Protein AF-A0A1Q6LTD8-F1 (afdb_monomer_lite)

Sequence (144 aa):
MDKNLQTLELDKVLALLAEQTTCDDAKEAALALRPAADPGEIALLLDQTEDAFSMLARFGAPSFGGLHNVNGPLQRAAAGGCLNMTELLQVGDTLRALRILDDWHGHLAYGEQIFGEPDLYLHCQSGGNGGQGLGRTLRHSSED

Foldseek 3Di:
DDPVCVVVVVQVVLCVVLVVDQEPVVSVVSNPDDDDDDPVVVVVVVVVVVVVVVLCVPQNDFDQHLAYPLVVVVVCVVVVHDDDPVSVVSVVSNVVSVVSVVVSVVVVVVVCVVDPDPPDDPDPDDDDDDDDDDDDDDDDDDDD

Secondary structure (DSSP, 8-state):
--HHHHHTTHHHHHHHHHHT-SSHHHHHHHHH-----SHHHHHHHHHHHHHHHHHHHHH-PPP-TT----HHHHHHHHTTPPPPHHHHHHHHHHHHHHHHHHHHHHHHHHHHTTS-----------------------------

Radius of gyration: 21.65 Å; chains: 1; bounding box: 44×60×56 Å

Structure (mmCIF, N/CA/C/O backbone):
data_AF-A0A1Q6LTD8-F1
#
_entry.id   AF-A0A1Q6LTD8-F1
#
loop_
_atom_site.group_PDB
_atom_site.id
_atom_site.type_symbol
_atom_site.label_atom_id
_atom_site.label_alt_id
_atom_site.label_comp_id
_atom_site.label_asym_id
_atom_site.label_entity_id
_atom_site.label_seq_id
_atom_site.pdbx_PDB_ins_code
_atom_site.Cartn_x
_atom_site.Cartn_y
_atom_site.Cartn_z
_atom_site.occupancy
_atom_site.B_iso_or_equiv
_atom_site.auth_seq_id
_atom_site.auth_comp_id
_atom_site.auth_asym_id
_atom_site.auth_atom_id
_atom_site.pdbx_PDB_model_num
ATOM 1 N N . MET A 1 1 ? -19.851 14.760 9.668 1.00 56.16 1 MET A N 1
ATOM 2 C CA . MET A 1 1 ? -18.571 14.402 10.307 1.00 56.16 1 MET A CA 1
ATOM 3 C C . MET A 1 1 ? -18.922 13.612 11.551 1.00 56.16 1 MET A C 1
ATOM 5 O O . MET A 1 1 ? -19.611 14.149 12.415 1.00 56.16 1 MET A O 1
ATOM 9 N N . ASP A 1 2 ? -18.606 12.320 11.561 1.00 76.38 2 ASP A N 1
ATOM 10 C CA . ASP A 1 2 ? -19.038 11.403 12.617 1.00 76.38 2 ASP A CA 1
ATOM 11 C C . ASP A 1 2 ? -18.308 11.703 13.924 1.00 76.38 2 ASP A C 1
ATOM 13 O O . ASP A 1 2 ? -17.085 11.596 14.006 1.00 76.38 2 ASP A O 1
ATOM 17 N N . LYS A 1 3 ? -19.067 12.082 14.960 1.00 78.44 3 LYS A N 1
ATOM 18 C CA . LYS A 1 3 ? -18.521 12.479 16.271 1.00 78.44 3 LYS A CA 1
ATOM 19 C C . LYS A 1 3 ? -17.629 11.398 16.884 1.00 78.44 3 LYS A C 1
ATOM 21 O O . LYS A 1 3 ? -16.620 11.718 17.497 1.00 78.44 3 LYS A O 1
ATOM 26 N N . ASN A 1 4 ? -17.970 10.131 16.657 1.00 85.94 4 ASN A N 1
ATOM 27 C CA . ASN A 1 4 ? -17.224 8.989 17.181 1.00 85.94 4 ASN A CA 1
ATOM 28 C C . ASN A 1 4 ? -15.804 8.907 16.596 1.00 85.94 4 ASN A C 1
ATOM 30 O O . ASN A 1 4 ? -14.863 8.625 17.330 1.00 85.94 4 ASN A O 1
ATOM 34 N N . LEU A 1 5 ? -15.629 9.207 15.303 1.00 85.44 5 LEU A N 1
ATOM 35 C CA . LEU A 1 5 ? -14.313 9.172 14.650 1.00 85.44 5 LEU A C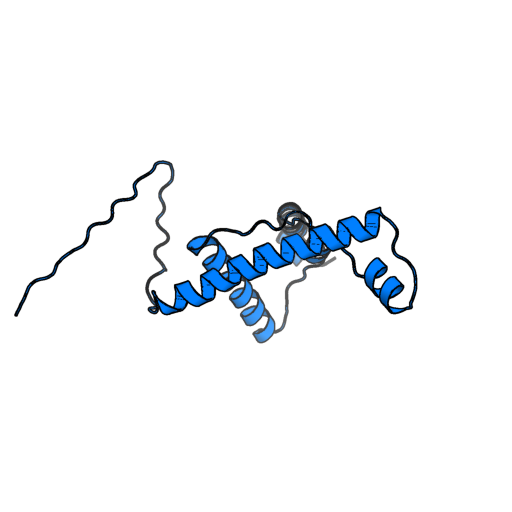A 1
ATOM 36 C C . LEU A 1 5 ? -13.401 10.295 15.150 1.00 85.44 5 LEU A C 1
ATOM 38 O O . LEU A 1 5 ? -12.195 10.107 15.265 1.00 85.44 5 LEU A O 1
ATOM 42 N N . GLN A 1 6 ? -13.992 11.442 15.490 1.00 84.25 6 GLN A N 1
ATOM 43 C CA . GLN A 1 6 ? -13.268 12.562 16.079 1.00 84.25 6 GLN A CA 1
ATOM 44 C C . GLN A 1 6 ? -12.851 12.273 17.526 1.00 84.25 6 GLN A C 1
ATOM 46 O O . GLN A 1 6 ? -11.742 12.615 17.919 1.00 84.25 6 GLN A O 1
ATOM 51 N N . THR A 1 7 ? -13.707 11.618 18.319 1.00 89.81 7 THR A N 1
ATOM 52 C CA . THR A 1 7 ? -13.353 11.189 19.683 1.00 89.81 7 THR A CA 1
ATOM 53 C C . THR A 1 7 ? -12.205 10.180 19.691 1.00 89.81 7 THR A C 1
ATOM 55 O O . THR A 1 7 ? -11.387 10.208 20.604 1.00 89.81 7 THR A O 1
ATOM 58 N N . LEU A 1 8 ? -12.127 9.316 18.677 1.00 90.12 8 LEU A N 1
ATOM 59 C CA . LEU A 1 8 ? -11.036 8.353 18.506 1.00 90.12 8 LEU A CA 1
ATOM 60 C C . LEU A 1 8 ? -9.767 8.965 17.890 1.00 90.12 8 LEU A C 1
ATOM 62 O O . LEU A 1 8 ? -8.783 8.252 17.731 1.00 90.12 8 LEU A O 1
ATOM 66 N N . GLU A 1 9 ? -9.794 10.251 17.524 1.00 92.56 9 GLU A N 1
ATOM 67 C CA . GLU A 1 9 ? -8.703 10.940 16.820 1.00 92.56 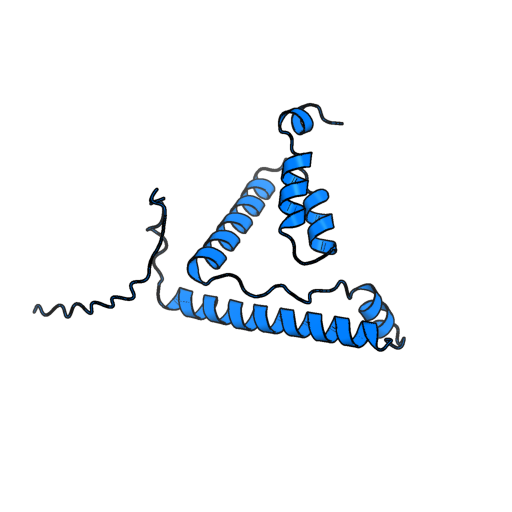9 GLU A CA 1
ATOM 68 C C . GLU A 1 9 ? -8.213 10.175 15.578 1.00 92.56 9 GLU A C 1
ATOM 70 O O . GLU A 1 9 ? -7.017 10.135 15.272 1.00 92.56 9 GLU A O 1
ATOM 75 N N . LEU A 1 10 ? -9.147 9.535 14.861 1.00 92.00 10 LEU A N 1
ATOM 76 C CA . LEU A 1 10 ? -8.820 8.660 13.736 1.00 92.00 10 LEU A CA 1
ATOM 77 C C . LEU A 1 10 ? -8.038 9.408 12.650 1.00 92.00 10 LEU A C 1
ATOM 79 O O . LEU A 1 10 ? -7.128 8.848 12.053 1.00 92.00 10 LEU A O 1
ATOM 83 N N . ASP A 1 11 ? -8.344 10.684 12.428 1.00 92.00 11 ASP A N 1
ATOM 84 C CA . ASP A 1 11 ? -7.626 11.552 11.496 1.00 92.00 11 ASP A CA 1
ATOM 85 C C . ASP A 1 11 ? -6.116 11.602 11.775 1.00 92.00 11 ASP A C 1
ATOM 87 O O . ASP A 1 11 ? -5.318 11.525 10.839 1.00 92.00 11 ASP A O 1
ATOM 91 N N . LYS A 1 12 ? -5.712 11.648 13.050 1.00 94.50 12 LYS A N 1
ATOM 92 C CA . LYS A 1 12 ? -4.296 11.648 13.437 1.00 94.50 12 LYS A CA 1
ATOM 93 C C . LYS A 1 12 ? -3.648 10.291 13.201 1.00 94.50 12 LYS A C 1
ATOM 95 O O . LYS A 1 12 ? -2.521 10.230 12.718 1.00 94.50 12 LYS A O 1
ATOM 100 N N . VAL A 1 13 ? -4.357 9.206 13.513 1.00 95.00 13 VAL A N 1
ATOM 101 C CA . VAL A 1 13 ? -3.867 7.839 13.280 1.00 95.00 13 VAL A CA 1
ATOM 102 C C . VAL A 1 13 ? -3.656 7.590 11.787 1.00 95.00 13 VAL A C 1
ATOM 104 O O . VAL A 1 13 ? -2.607 7.086 11.397 1.00 95.00 13 VAL A O 1
ATOM 107 N N . LEU A 1 14 ? -4.606 7.999 10.940 1.00 95.69 14 LEU A N 1
ATOM 108 C CA . LEU A 1 14 ? -4.478 7.867 9.488 1.00 95.69 14 LEU A CA 1
ATOM 109 C C . LEU A 1 14 ? -3.340 8.731 8.932 1.00 95.69 14 LEU A C 1
ATOM 111 O O . LEU A 1 14 ? -2.645 8.293 8.020 1.00 95.69 14 LEU A O 1
ATOM 115 N N . ALA A 1 15 ? -3.109 9.924 9.491 1.00 96.06 15 ALA A N 1
ATOM 116 C CA . ALA A 1 15 ? -1.967 10.755 9.116 1.00 96.06 15 ALA A CA 1
ATOM 117 C C . ALA A 1 15 ? -0.627 10.078 9.455 1.00 96.06 15 ALA A C 1
ATOM 119 O O . ALA A 1 15 ? 0.257 10.022 8.602 1.00 96.06 15 ALA A O 1
ATOM 120 N N . LEU A 1 16 ? -0.502 9.497 10.653 1.00 96.75 16 LEU A N 1
ATOM 121 C CA . LEU A 1 16 ? 0.687 8.736 11.049 1.00 96.75 16 LEU A CA 1
ATOM 122 C C . LEU A 1 16 ? 0.900 7.505 10.160 1.00 96.75 16 LEU A C 1
ATOM 124 O O . LEU A 1 16 ? 2.025 7.233 9.753 1.00 96.75 16 LEU A O 1
ATOM 128 N N . LEU A 1 17 ? -0.172 6.782 9.823 1.00 95.44 17 LEU A N 1
ATOM 129 C CA . LEU A 1 17 ? -0.108 5.636 8.914 1.00 95.44 17 LEU A CA 1
ATOM 130 C C . LEU A 1 17 ? 0.358 6.056 7.516 1.00 95.44 17 LEU A C 1
ATOM 132 O O . LEU A 1 17 ? 1.234 5.419 6.939 1.00 95.44 17 LEU A O 1
ATOM 136 N N . ALA A 1 18 ? -0.195 7.148 6.990 1.00 96.06 18 ALA A N 1
ATOM 137 C CA . ALA A 1 18 ? 0.155 7.690 5.685 1.00 96.06 18 ALA A CA 1
ATOM 138 C C . ALA A 1 18 ? 1.655 8.035 5.582 1.00 96.06 18 ALA A C 1
ATOM 140 O O . ALA A 1 18 ? 2.261 7.834 4.531 1.00 96.06 18 ALA A O 1
ATOM 141 N N . GLU A 1 19 ? 2.281 8.492 6.670 1.00 95.44 19 GLU A N 1
ATOM 142 C CA . GLU A 1 19 ? 3.727 8.755 6.733 1.00 95.44 19 GLU A CA 1
ATOM 143 C C . GLU A 1 19 ? 4.596 7.489 6.679 1.00 95.44 19 GLU A C 1
ATOM 145 O O . GLU A 1 19 ? 5.766 7.578 6.314 1.00 95.44 19 GLU A O 1
ATOM 150 N N . GLN A 1 20 ? 4.042 6.315 7.000 1.00 93.12 20 GLN A N 1
ATOM 151 C CA . GLN A 1 20 ? 4.751 5.032 6.904 1.00 93.12 20 GLN A CA 1
ATOM 152 C C . GLN A 1 20 ? 4.648 4.385 5.512 1.00 93.12 20 GLN A C 1
ATOM 154 O O . GLN A 1 20 ? 5.229 3.325 5.280 1.00 93.12 20 GLN A O 1
ATOM 159 N N . THR A 1 21 ? 3.910 4.992 4.578 1.00 92.31 21 THR A N 1
ATOM 160 C CA . THR A 1 21 ? 3.747 4.468 3.213 1.00 92.31 21 THR A CA 1
ATOM 161 C C . THR A 1 21 ? 4.871 4.934 2.284 1.00 92.31 21 THR A C 1
ATOM 163 O O . THR A 1 21 ? 5.430 6.016 2.456 1.00 92.31 21 THR A O 1
ATOM 166 N N . THR A 1 22 ? 5.216 4.120 1.281 1.00 88.19 22 THR A N 1
ATOM 167 C CA . THR A 1 22 ? 6.319 4.421 0.347 1.00 88.19 22 THR A CA 1
ATOM 168 C C . THR A 1 22 ? 5.875 5.003 -0.992 1.00 88.19 22 THR A C 1
ATOM 170 O O . THR A 1 22 ? 6.722 5.502 -1.734 1.00 88.19 22 THR A O 1
ATOM 173 N N . CYS A 1 23 ? 4.581 4.957 -1.319 1.00 88.75 23 CYS A N 1
ATOM 174 C CA . CYS A 1 23 ? 4.036 5.503 -2.559 1.00 88.75 23 CYS A CA 1
ATOM 175 C C . CYS A 1 23 ? 2.782 6.346 -2.305 1.00 88.75 23 CYS A C 1
ATOM 177 O O . CYS A 1 23 ? 2.046 6.121 -1.343 1.00 88.75 23 CYS A O 1
ATOM 179 N N . ASP A 1 24 ? 2.534 7.305 -3.198 1.00 90.50 24 ASP A N 1
ATOM 180 C CA . ASP A 1 24 ? 1.420 8.249 -3.069 1.00 90.50 24 ASP A CA 1
ATOM 181 C C . ASP A 1 24 ? 0.056 7.543 -3.091 1.00 90.50 24 ASP A C 1
ATOM 183 O O . ASP A 1 24 ? -0.806 7.863 -2.277 1.00 90.50 24 ASP A O 1
ATOM 187 N N . ASP A 1 25 ? -0.114 6.512 -3.926 1.00 91.50 25 ASP A N 1
ATOM 188 C CA . ASP A 1 25 ? -1.351 5.718 -3.973 1.00 91.50 25 ASP A CA 1
ATOM 189 C C . ASP A 1 25 ? -1.648 5.043 -2.621 1.00 91.50 25 ASP A C 1
ATOM 191 O O . ASP A 1 25 ? -2.787 5.041 -2.153 1.00 91.50 25 ASP A O 1
ATOM 195 N N . ALA A 1 26 ? -0.625 4.491 -1.957 1.00 92.56 26 ALA A N 1
ATOM 196 C CA . ALA A 1 26 ? -0.782 3.886 -0.634 1.00 92.56 26 ALA A CA 1
ATOM 197 C C . ALA A 1 26 ? -1.070 4.945 0.435 1.00 92.56 26 ALA A C 1
ATOM 199 O O . ALA A 1 26 ? -1.867 4.706 1.343 1.00 92.56 26 ALA A O 1
ATOM 200 N N . LYS A 1 27 ? -0.466 6.130 0.310 1.00 94.38 27 LYS A N 1
ATOM 201 C CA . LYS A 1 27 ? -0.733 7.270 1.188 1.00 94.38 27 LYS A CA 1
ATOM 202 C C . LYS A 1 27 ? -2.191 7.714 1.095 1.00 94.38 27 LYS A C 1
ATOM 204 O O . LYS A 1 27 ? -2.847 7.918 2.116 1.00 94.38 27 LYS A O 1
ATOM 209 N N . GLU A 1 28 ? -2.708 7.844 -0.123 1.00 95.25 28 GLU A N 1
ATOM 210 C CA . GLU A 1 28 ? -4.110 8.172 -0.375 1.00 95.25 28 GLU A CA 1
ATOM 211 C C . GLU A 1 28 ? -5.041 7.077 0.152 1.00 95.25 28 GLU A C 1
ATOM 213 O O . GLU A 1 28 ? -6.018 7.388 0.837 1.00 95.25 28 GLU A O 1
ATOM 218 N N . ALA A 1 29 ? -4.704 5.803 -0.077 1.00 94.81 29 ALA A N 1
ATOM 219 C CA . ALA A 1 29 ? -5.458 4.670 0.451 1.00 94.81 29 ALA A CA 1
ATOM 220 C C . ALA A 1 29 ? -5.519 4.688 1.988 1.00 94.81 29 ALA A C 1
ATOM 222 O O . ALA A 1 29 ? -6.603 4.543 2.553 1.00 94.81 29 ALA A O 1
ATOM 223 N N . ALA A 1 30 ? -4.395 4.950 2.663 1.00 96.00 30 ALA A N 1
ATOM 224 C CA . ALA A 1 30 ? -4.332 5.068 4.118 1.00 96.00 30 ALA A CA 1
ATOM 225 C C . ALA A 1 30 ? -5.251 6.183 4.642 1.00 96.00 30 ALA A C 1
ATOM 227 O O . ALA A 1 30 ? -6.032 5.963 5.563 1.00 96.00 30 ALA A O 1
ATOM 228 N N . LEU A 1 31 ? -5.231 7.369 4.028 1.00 95.88 31 LEU A N 1
ATOM 229 C CA . LEU A 1 31 ? -6.091 8.495 4.426 1.00 95.88 31 LEU A CA 1
ATOM 230 C C . LEU A 1 31 ? -7.584 8.252 4.125 1.00 95.88 31 LEU A C 1
ATOM 232 O O . LEU A 1 31 ? -8.475 8.797 4.794 1.00 95.88 31 LEU A O 1
ATOM 236 N N . ALA A 1 32 ? -7.874 7.432 3.117 1.00 95.44 32 ALA A N 1
ATOM 237 C CA . ALA A 1 32 ? -9.228 7.074 2.721 1.00 95.44 32 ALA A CA 1
ATOM 238 C C . ALA A 1 32 ? -9.858 5.974 3.595 1.00 95.44 32 ALA A C 1
ATOM 240 O O . ALA A 1 32 ? -11.078 5.809 3.534 1.00 95.44 32 ALA A O 1
ATOM 241 N N . LEU A 1 33 ? -9.083 5.270 4.433 1.00 93.81 33 LEU A N 1
ATOM 242 C CA . LEU A 1 33 ? -9.578 4.174 5.274 1.00 93.81 33 LEU A CA 1
ATOM 243 C C . LEU A 1 33 ? -10.766 4.592 6.147 1.00 93.81 33 LEU A C 1
ATOM 245 O O . LEU A 1 33 ? -10.779 5.657 6.775 1.00 93.81 33 LEU A O 1
ATOM 249 N N . ARG A 1 34 ? -11.776 3.725 6.213 1.00 91.50 34 ARG A N 1
ATOM 250 C CA . ARG A 1 34 ? -12.949 3.874 7.080 1.00 91.50 34 ARG A CA 1
ATOM 251 C C . ARG A 1 34 ? -13.203 2.565 7.823 1.00 91.50 34 ARG A C 1
ATOM 253 O O . ARG A 1 34 ? -12.895 1.509 7.277 1.00 91.50 34 ARG A O 1
ATOM 260 N N . PRO A 1 35 ? -13.760 2.615 9.044 1.00 91.31 35 PRO A N 1
ATOM 261 C CA . PRO A 1 35 ? -14.134 1.400 9.755 1.00 91.31 35 PRO A CA 1
ATOM 262 C C . PRO A 1 35 ? -15.132 0.572 8.938 1.00 91.31 35 PRO A C 1
ATOM 264 O O . PRO A 1 35 ? -16.150 1.106 8.490 1.00 91.31 35 PRO A O 1
ATOM 267 N N . ALA A 1 36 ? -14.842 -0.716 8.769 1.00 92.88 36 ALA A N 1
ATOM 268 C CA . ALA A 1 36 ? -15.776 -1.675 8.192 1.00 92.88 36 ALA A CA 1
ATOM 269 C C . ALA A 1 36 ? -16.931 -1.953 9.169 1.00 92.88 36 ALA A C 1
ATOM 271 O O . ALA A 1 36 ? -16.776 -1.842 10.388 1.00 92.88 36 ALA A O 1
ATOM 272 N N . ALA A 1 37 ? -18.101 -2.293 8.629 1.00 92.38 37 ALA A N 1
ATOM 273 C CA . ALA A 1 37 ? -19.300 -2.602 9.415 1.00 92.38 37 ALA A CA 1
ATOM 274 C C . ALA A 1 37 ? -19.681 -4.088 9.361 1.00 92.38 37 ALA A C 1
ATOM 276 O O . ALA A 1 37 ? -20.404 -4.562 10.237 1.00 92.38 37 ALA A O 1
ATOM 277 N N . ASP A 1 38 ? -19.208 -4.813 8.345 1.00 96.25 38 ASP A N 1
ATOM 278 C CA . ASP A 1 38 ? -19.454 -6.241 8.200 1.00 96.25 38 ASP A CA 1
ATOM 279 C C . ASP A 1 38 ? -18.441 -7.054 9.029 1.00 96.25 38 ASP A C 1
ATOM 281 O O . ASP A 1 38 ? -17.234 -6.873 8.863 1.00 96.25 38 ASP A O 1
ATOM 285 N N . PRO A 1 39 ? -18.885 -7.965 9.912 1.00 95.38 39 PRO A N 1
ATOM 286 C CA . PRO A 1 39 ? -17.976 -8.778 10.717 1.00 95.38 39 PRO A CA 1
ATOM 287 C C . PRO A 1 39 ? -17.014 -9.648 9.899 1.00 95.38 39 PRO A C 1
ATOM 289 O O . PRO A 1 39 ? -15.894 -9.881 10.349 1.00 95.38 39 PRO A O 1
ATOM 292 N N . GLY A 1 40 ? -17.431 -10.130 8.723 1.00 96.69 40 GLY A N 1
ATOM 293 C CA . GLY A 1 40 ? -16.581 -10.933 7.845 1.00 96.69 40 GLY A CA 1
ATOM 294 C C . GLY A 1 40 ? -15.461 -10.100 7.229 1.00 96.69 40 GLY A C 1
ATOM 295 O O . GLY A 1 40 ? -14.302 -10.505 7.265 1.00 96.69 40 GLY A O 1
ATOM 296 N N . GLU A 1 41 ? -15.794 -8.907 6.738 1.00 95.44 41 GLU A N 1
ATOM 297 C CA . GLU A 1 41 ? -14.821 -7.925 6.252 1.00 95.44 41 GLU A CA 1
ATOM 298 C C . GLU A 1 41 ? -13.839 -7.501 7.354 1.00 95.44 41 GLU A C 1
ATOM 300 O O . GLU A 1 41 ? -12.632 -7.483 7.125 1.00 95.44 41 GLU A O 1
ATOM 305 N N . ILE A 1 42 ? -14.330 -7.222 8.567 1.00 95.19 42 ILE A N 1
ATOM 306 C CA . ILE A 1 42 ? -13.478 -6.866 9.712 1.00 95.19 42 ILE A CA 1
ATOM 307 C C . ILE A 1 42 ? -12.491 -7.995 10.021 1.00 95.19 42 ILE A C 1
ATOM 309 O O . ILE A 1 42 ? -11.299 -7.733 10.174 1.00 95.19 42 ILE A O 1
ATOM 313 N N . ALA A 1 43 ? -12.974 -9.238 10.112 1.00 96.25 43 ALA A N 1
ATOM 314 C CA . ALA A 1 43 ? -12.123 -10.389 10.393 1.00 96.25 43 ALA A CA 1
ATOM 315 C C . ALA A 1 43 ? -11.048 -10.560 9.312 1.00 96.25 43 ALA A C 1
ATOM 317 O O . ALA A 1 43 ? -9.879 -10.698 9.650 1.00 96.25 43 ALA A O 1
ATOM 318 N N . LEU A 1 44 ? -11.427 -10.461 8.035 1.00 96.50 44 LEU A N 1
ATOM 319 C CA . LEU A 1 44 ? -10.497 -10.569 6.912 1.00 96.50 44 LEU A CA 1
ATOM 320 C C . LEU A 1 44 ? -9.411 -9.483 6.945 1.00 96.50 44 LEU A C 1
ATOM 322 O O . LEU A 1 44 ? -8.239 -9.788 6.754 1.00 96.50 44 LEU A O 1
ATOM 326 N N . LEU A 1 45 ? -9.780 -8.222 7.181 1.00 95.50 45 LEU A N 1
ATOM 327 C CA . LEU A 1 45 ? -8.820 -7.112 7.213 1.00 95.50 45 LEU A CA 1
ATOM 328 C C . LEU A 1 45 ? -7.832 -7.231 8.383 1.00 95.50 45 LEU A C 1
ATOM 330 O O . LEU A 1 45 ? -6.655 -6.890 8.242 1.00 95.50 45 LEU A O 1
ATOM 334 N N . LEU A 1 46 ? -8.302 -7.706 9.540 1.00 95.75 46 LEU A N 1
ATOM 335 C CA . LEU A 1 46 ? -7.446 -7.958 10.699 1.00 95.75 46 LEU A CA 1
ATOM 336 C C . LEU A 1 46 ? -6.492 -9.127 10.442 1.00 95.75 46 LEU A C 1
ATOM 338 O O . LEU A 1 46 ? -5.305 -8.992 10.722 1.00 95.75 46 LEU A O 1
ATOM 342 N N . ASP A 1 47 ? -6.990 -10.214 9.856 1.00 96.06 47 ASP A N 1
ATOM 343 C CA . ASP A 1 47 ? -6.199 -11.395 9.491 1.00 96.06 47 ASP A CA 1
ATOM 344 C C . ASP A 1 47 ? -5.079 -11.028 8.504 1.00 96.06 47 ASP A C 1
ATOM 346 O O . ASP A 1 47 ? -3.905 -11.267 8.765 1.00 96.06 47 ASP A O 1
ATOM 350 N N . GLN A 1 48 ? -5.409 -10.276 7.447 1.00 95.00 48 GLN A N 1
ATOM 351 C CA . GLN A 1 48 ? -4.425 -9.753 6.489 1.00 95.00 48 GLN A CA 1
ATOM 352 C C . GLN A 1 48 ? -3.344 -8.883 7.145 1.00 95.00 48 GLN A C 1
ATOM 354 O O . GLN A 1 48 ? -2.189 -8.886 6.713 1.00 95.00 48 GLN A O 1
ATOM 359 N N . THR A 1 49 ? -3.713 -8.109 8.168 1.00 94.81 49 THR A N 1
ATOM 360 C CA . THR A 1 49 ? -2.766 -7.252 8.893 1.00 94.81 49 THR A CA 1
ATOM 361 C C . THR A 1 49 ? -1.835 -8.084 9.774 1.00 94.81 49 THR A C 1
ATOM 363 O O . THR A 1 49 ? -0.634 -7.812 9.811 1.00 94.81 49 THR A O 1
ATOM 366 N N . GLU A 1 50 ? -2.370 -9.096 10.459 1.00 94.62 50 GLU A N 1
ATOM 367 C CA . GLU A 1 50 ? -1.596 -10.015 11.296 1.00 94.62 50 GLU A CA 1
ATOM 368 C C . GLU A 1 50 ? -0.623 -10.849 10.454 1.00 94.62 50 GLU A C 1
ATOM 370 O O . GLU A 1 50 ? 0.564 -10.921 10.777 1.00 94.62 50 GLU A O 1
ATOM 375 N N . ASP A 1 51 ? -1.083 -11.383 9.321 1.00 91.25 51 ASP A N 1
ATOM 376 C CA . ASP A 1 51 ? -0.249 -12.118 8.370 1.00 91.25 51 ASP A CA 1
ATOM 377 C C . ASP A 1 51 ? 0.910 -11.255 7.870 1.00 91.25 51 ASP A C 1
ATOM 379 O O . ASP A 1 51 ? 2.079 -11.645 7.963 1.00 91.25 51 ASP A O 1
ATOM 383 N N . ALA A 1 52 ? 0.609 -10.037 7.405 1.00 90.50 52 ALA A N 1
ATOM 384 C CA . ALA A 1 52 ? 1.629 -9.103 6.949 1.00 90.50 52 ALA A CA 1
ATOM 385 C C . ALA A 1 52 ? 2.638 -8.786 8.065 1.00 90.50 52 ALA A C 1
ATOM 387 O O . ALA A 1 52 ? 3.848 -8.817 7.832 1.00 90.50 52 ALA A O 1
ATOM 388 N N . PHE A 1 53 ? 2.173 -8.525 9.290 1.00 91.81 53 PHE A N 1
ATOM 389 C CA . PHE A 1 53 ? 3.048 -8.268 10.432 1.00 91.81 53 PHE A CA 1
ATOM 390 C C . PHE A 1 53 ? 3.947 -9.470 10.756 1.00 91.81 53 PHE A C 1
ATOM 392 O O . PHE A 1 53 ? 5.161 -9.306 10.900 1.00 91.81 53 PHE A O 1
ATOM 399 N N . SER A 1 54 ? 3.383 -10.676 10.808 1.00 89.94 54 SER A N 1
ATOM 400 C CA . SER A 1 54 ? 4.106 -11.923 11.069 1.00 89.94 54 SER A CA 1
ATOM 401 C C . SER A 1 54 ? 5.187 -12.184 10.016 1.00 89.94 54 SER A C 1
ATOM 403 O O . SER A 1 54 ? 6.339 -12.480 10.356 1.00 89.94 54 SER A O 1
ATOM 405 N N . MET A 1 55 ? 4.866 -11.991 8.732 1.00 87.44 55 MET A N 1
ATOM 406 C CA . MET A 1 55 ? 5.824 -12.125 7.630 1.00 87.44 55 MET A CA 1
ATOM 407 C C . MET A 1 55 ? 6.985 -11.134 7.778 1.00 87.44 55 MET A C 1
ATOM 409 O O . MET A 1 55 ? 8.154 -11.524 7.705 1.00 87.44 55 MET A O 1
ATOM 413 N N . LEU A 1 56 ? 6.682 -9.861 8.046 1.00 89.25 56 LEU A N 1
ATOM 414 C CA . LEU A 1 56 ? 7.697 -8.821 8.230 1.00 89.25 56 LEU A CA 1
ATOM 415 C C . LEU A 1 56 ? 8.568 -9.079 9.467 1.00 89.25 56 LEU A C 1
ATOM 417 O O . LEU A 1 56 ? 9.784 -8.890 9.408 1.00 89.25 56 LEU A O 1
ATOM 421 N N . ALA A 1 57 ? 7.979 -9.538 10.57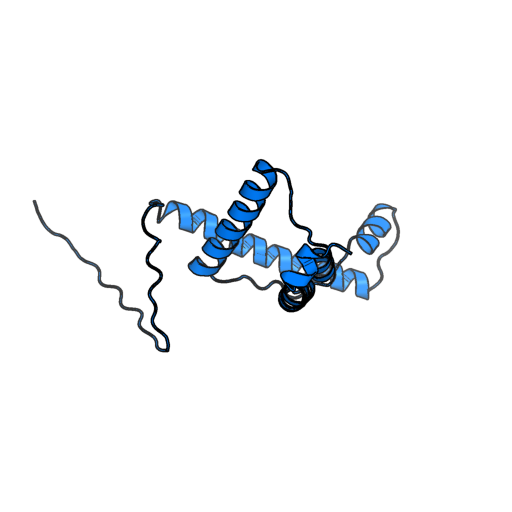3 1.00 88.69 57 ALA A N 1
ATOM 422 C CA . ALA A 1 57 ? 8.698 -9.830 11.810 1.00 88.69 57 ALA A CA 1
ATOM 423 C C . ALA A 1 57 ? 9.658 -11.022 11.665 1.00 88.69 57 ALA A C 1
ATOM 425 O O . ALA A 1 57 ? 10.758 -11.004 12.219 1.00 88.69 57 ALA A O 1
ATOM 426 N N . ARG A 1 58 ? 9.262 -12.053 10.910 1.00 85.62 58 ARG A N 1
ATOM 427 C CA . ARG A 1 58 ? 10.042 -13.289 10.742 1.00 85.62 58 ARG A CA 1
ATOM 428 C C . ARG A 1 58 ? 11.145 -13.167 9.696 1.00 85.62 58 ARG A C 1
ATOM 430 O O . ARG A 1 58 ? 12.232 -13.704 9.895 1.00 85.62 58 ARG A O 1
ATOM 437 N N . PHE A 1 59 ? 10.874 -12.481 8.589 1.00 84.62 59 PHE A N 1
ATOM 438 C CA . PHE A 1 59 ? 11.750 -12.482 7.413 1.00 84.62 59 PHE A CA 1
ATOM 439 C C . PHE A 1 59 ? 12.340 -11.107 7.086 1.00 84.62 59 PHE A C 1
ATOM 441 O O . PHE A 1 59 ? 13.161 -10.984 6.176 1.00 84.62 59 PHE A O 1
ATOM 448 N N . GLY A 1 60 ? 11.963 -10.079 7.849 1.00 88.12 60 GLY A N 1
ATOM 449 C CA . GLY A 1 60 ? 12.305 -8.694 7.563 1.00 88.12 60 GLY A CA 1
ATOM 450 C C . GLY A 1 60 ? 11.470 -8.121 6.420 1.00 88.12 60 GLY A C 1
ATOM 451 O O . GLY A 1 60 ? 10.854 -8.845 5.638 1.00 88.12 60 GLY A O 1
ATOM 452 N N . ALA A 1 61 ? 11.458 -6.793 6.315 1.00 85.50 61 ALA A N 1
ATOM 453 C CA . ALA A 1 61 ? 10.745 -6.095 5.255 1.00 85.50 61 ALA A CA 1
ATOM 454 C C . ALA A 1 61 ? 11.572 -6.048 3.957 1.00 85.50 61 ALA A C 1
ATOM 456 O O . ALA A 1 61 ? 12.753 -5.681 4.010 1.00 85.50 61 ALA A O 1
ATOM 457 N N . PRO A 1 62 ? 10.979 -6.351 2.787 1.00 88.12 62 PRO A N 1
ATOM 458 C CA . PRO A 1 62 ? 11.612 -6.043 1.516 1.00 88.12 62 PRO A CA 1
ATOM 459 C C . PRO A 1 62 ? 11.644 -4.524 1.304 1.00 88.12 62 PRO A C 1
ATOM 461 O O . PRO A 1 62 ? 10.920 -3.756 1.942 1.00 88.12 62 PRO A O 1
ATOM 464 N N . SER A 1 63 ? 12.483 -4.069 0.375 1.00 84.69 63 SER A N 1
ATOM 465 C CA . SER A 1 63 ? 12.465 -2.664 -0.030 1.00 84.69 63 SER A CA 1
ATOM 466 C C . SER A 1 63 ? 11.244 -2.384 -0.906 1.00 84.69 63 SER A C 1
ATOM 468 O O . SER A 1 63 ? 11.130 -2.940 -1.996 1.00 84.69 63 SER A O 1
ATOM 470 N N . PHE A 1 64 ? 10.382 -1.469 -0.462 1.00 80.94 64 PHE A N 1
ATOM 471 C CA . PHE A 1 64 ? 9.257 -0.933 -1.244 1.00 80.94 64 PHE A CA 1
ATOM 472 C C . PHE A 1 64 ? 9.591 0.401 -1.939 1.00 80.94 64 PHE A C 1
ATOM 474 O O . PHE A 1 64 ? 8.697 1.130 -2.374 1.00 80.94 64 PHE A O 1
ATOM 481 N N . GLY A 1 65 ? 10.876 0.763 -2.009 1.00 85.62 65 GLY A N 1
ATOM 482 C CA . GLY A 1 65 ? 11.331 1.984 -2.674 1.00 85.62 65 GLY A CA 1
ATOM 483 C C . GLY A 1 65 ? 11.265 1.878 -4.201 1.00 85.62 65 GLY A C 1
ATOM 484 O O . GLY A 1 65 ? 11.576 0.832 -4.765 1.00 85.62 65 GLY A O 1
ATOM 485 N N . GLY A 1 66 ? 10.903 2.978 -4.869 1.00 86.44 66 GLY A N 1
ATOM 486 C CA . GLY A 1 66 ? 10.824 3.046 -6.338 1.00 86.44 66 GLY A CA 1
ATOM 487 C C . GLY A 1 66 ? 9.486 2.593 -6.933 1.00 86.44 66 GLY A C 1
ATOM 488 O O . GLY A 1 66 ? 9.377 2.453 -8.148 1.00 86.44 66 GLY A O 1
ATOM 489 N N . LEU A 1 67 ? 8.465 2.369 -6.098 1.00 91.31 67 LEU A N 1
ATOM 490 C CA . LEU A 1 67 ? 7.095 2.153 -6.559 1.00 91.31 67 LEU A CA 1
ATOM 491 C C . LEU A 1 67 ? 6.483 3.474 -7.030 1.00 91.31 67 LEU A C 1
ATOM 493 O O . LEU A 1 67 ? 6.336 4.419 -6.255 1.00 91.31 67 LEU A O 1
ATOM 497 N N . HIS A 1 68 ? 6.088 3.514 -8.298 1.00 92.06 68 HIS A N 1
ATOM 498 C CA . HIS A 1 68 ? 5.406 4.650 -8.902 1.00 92.06 68 HIS A CA 1
ATOM 499 C C . HIS A 1 68 ? 4.032 4.227 -9.420 1.00 92.06 68 HIS A C 1
ATOM 501 O O . HIS A 1 68 ? 3.856 3.112 -9.914 1.00 92.06 68 HIS A O 1
ATOM 507 N N . ASN A 1 69 ? 3.060 5.141 -9.377 1.00 91.81 69 ASN A N 1
ATOM 508 C CA . ASN A 1 69 ? 1.798 4.929 -10.075 1.00 91.81 69 ASN A CA 1
ATOM 509 C C . ASN A 1 69 ? 2.031 5.035 -11.587 1.00 91.81 69 ASN A C 1
ATOM 511 O O . ASN A 1 69 ? 2.156 6.122 -12.152 1.00 91.81 69 ASN A O 1
ATOM 515 N N . VAL A 1 70 ? 2.090 3.881 -12.244 1.00 93.81 70 VAL A N 1
ATOM 516 C CA . VAL A 1 70 ? 2.319 3.768 -13.689 1.00 93.81 70 VAL A CA 1
ATOM 517 C C . VAL A 1 70 ? 1.048 3.426 -14.469 1.00 93.81 70 VAL A C 1
ATOM 519 O O . VAL A 1 70 ? 1.116 3.195 -15.674 1.00 93.81 70 VAL A O 1
ATOM 522 N N . ASN A 1 71 ? -0.130 3.453 -13.834 1.00 93.44 71 ASN A N 1
ATOM 523 C CA . ASN A 1 71 ? -1.398 3.071 -14.469 1.00 93.44 71 ASN A CA 1
ATOM 524 C C . ASN A 1 71 ? -1.713 3.920 -15.710 1.00 93.44 71 ASN A C 1
ATOM 526 O O . ASN A 1 71 ? -2.030 3.380 -16.769 1.00 93.44 71 ASN A O 1
ATOM 530 N N . GLY A 1 72 ? -1.581 5.246 -15.606 1.00 93.31 72 GLY A N 1
ATOM 531 C CA . GLY A 1 72 ? -1.800 6.166 -16.727 1.00 93.31 72 GLY A CA 1
ATOM 532 C C . GLY A 1 72 ? -0.841 5.920 -17.903 1.00 93.31 72 GLY A C 1
ATOM 533 O O . GLY A 1 72 ? -1.306 5.720 -19.031 1.00 93.31 72 GLY A O 1
ATOM 534 N N . PRO A 1 73 ? 0.487 5.894 -17.668 1.00 93.31 73 PRO A N 1
ATOM 535 C CA . PRO A 1 73 ? 1.464 5.508 -18.681 1.00 93.31 73 PRO A CA 1
ATOM 536 C C . PRO A 1 73 ? 1.173 4.157 -19.346 1.00 93.31 73 PRO A C 1
ATOM 538 O O . PRO A 1 73 ? 1.177 4.071 -20.575 1.00 93.31 73 PRO A O 1
ATOM 541 N N . LEU A 1 74 ? 0.846 3.124 -18.565 1.00 94.44 74 LEU A N 1
ATOM 542 C CA . LEU A 1 74 ? 0.540 1.790 -19.086 1.00 94.44 74 LEU A CA 1
ATOM 543 C C . LEU A 1 74 ? -0.733 1.766 -19.939 1.00 94.44 74 LEU A C 1
ATOM 545 O O . LEU A 1 74 ? -0.727 1.165 -21.011 1.00 94.44 74 LEU A O 1
ATOM 549 N N . GLN A 1 75 ? -1.802 2.452 -19.525 1.00 95.25 75 GLN A N 1
ATOM 550 C CA . GLN A 1 75 ? -3.026 2.556 -20.327 1.00 95.25 75 GLN A CA 1
ATOM 551 C C . GLN A 1 75 ? -2.767 3.234 -21.675 1.00 95.25 75 GLN A C 1
ATOM 553 O O . GLN A 1 75 ? -3.254 2.773 -22.709 1.00 95.25 75 GLN A O 1
ATOM 558 N N . ARG A 1 76 ? -1.961 4.300 -21.695 1.00 93.38 76 ARG A N 1
ATOM 559 C CA . ARG A 1 76 ? -1.584 4.970 -22.945 1.00 93.38 76 ARG A CA 1
ATOM 560 C C . ARG A 1 76 ? -0.737 4.070 -23.840 1.00 93.38 76 ARG A C 1
ATOM 562 O O . ARG A 1 76 ? -0.980 4.032 -25.044 1.00 93.38 76 ARG A O 1
ATOM 569 N N . ALA A 1 77 ? 0.223 3.344 -23.269 1.00 94.12 77 ALA A N 1
ATOM 570 C CA . ALA A 1 77 ? 1.026 2.378 -24.012 1.00 94.12 77 ALA A CA 1
ATOM 571 C C . ALA A 1 77 ? 0.154 1.260 -24.612 1.00 94.12 77 ALA A C 1
ATOM 573 O O . ALA A 1 77 ? 0.303 0.925 -25.785 1.00 94.12 77 ALA A O 1
ATOM 574 N N . ALA A 1 78 ? -0.817 0.744 -23.849 1.00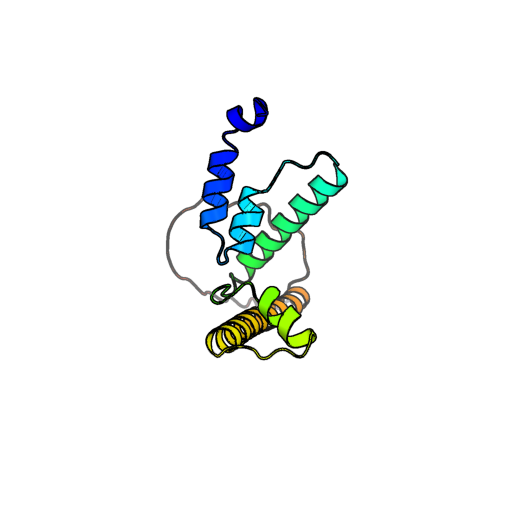 94.69 78 ALA A N 1
ATOM 575 C CA . ALA A 1 78 ? -1.779 -0.255 -24.320 1.00 94.69 78 ALA A CA 1
ATOM 576 C C . ALA A 1 78 ? -2.668 0.265 -25.466 1.00 94.69 78 ALA A C 1
ATOM 578 O O . ALA A 1 78 ? -3.021 -0.494 -26.365 1.00 94.69 78 ALA A O 1
ATOM 579 N N . ALA A 1 79 ? -2.981 1.564 -25.479 1.00 95.31 79 ALA A N 1
ATOM 580 C CA . ALA A 1 79 ? -3.695 2.228 -26.571 1.00 95.31 79 ALA A CA 1
ATOM 581 C C . ALA A 1 79 ? -2.816 2.522 -27.812 1.00 95.31 79 ALA A C 1
ATOM 583 O O . ALA A 1 79 ? -3.286 3.157 -28.756 1.00 95.31 79 ALA A O 1
ATOM 584 N N . GLY A 1 80 ? -1.549 2.086 -27.826 1.00 93.56 80 GLY A N 1
ATOM 585 C CA . GLY A 1 80 ? -0.601 2.308 -28.924 1.00 93.56 80 GLY A CA 1
ATOM 586 C C . GLY A 1 80 ? 0.147 3.645 -28.863 1.00 93.56 80 GLY A C 1
ATOM 587 O O . GLY A 1 80 ? 0.808 4.023 -29.829 1.00 93.56 80 GLY A O 1
ATOM 588 N N . GLY A 1 81 ? 0.044 4.379 -27.751 1.00 90.56 81 GLY A N 1
ATOM 589 C CA . GLY A 1 81 ? 0.799 5.608 -27.522 1.00 90.56 81 GLY A CA 1
ATOM 590 C C . GLY A 1 81 ? 2.243 5.349 -27.085 1.00 90.56 81 GLY A C 1
ATOM 591 O O . GLY A 1 81 ? 2.567 4.311 -26.514 1.00 90.56 81 GLY A O 1
ATOM 592 N N . CYS A 1 82 ? 3.122 6.326 -27.311 1.00 92.19 82 CYS A N 1
ATOM 593 C CA . CYS A 1 82 ? 4.506 6.257 -26.847 1.00 92.19 82 CYS A CA 1
ATOM 594 C C . CYS A 1 82 ? 4.632 6.715 -25.386 1.00 92.19 82 CYS A C 1
ATOM 596 O O . CYS A 1 82 ? 3.962 7.654 -24.947 1.00 92.19 82 CYS A O 1
ATOM 598 N N . LEU A 1 83 ? 5.537 6.069 -24.655 1.00 93.44 83 LEU A N 1
ATOM 599 C CA . LEU A 1 83 ? 5.981 6.495 -23.330 1.00 93.44 83 LEU A CA 1
ATOM 600 C C . LEU A 1 83 ? 7.129 7.496 -23.466 1.00 93.44 83 LEU A C 1
ATOM 602 O O . LEU A 1 83 ? 7.992 7.340 -24.334 1.00 93.44 83 LEU A O 1
ATOM 606 N N . ASN A 1 84 ? 7.157 8.513 -22.609 1.00 94.19 84 ASN A N 1
ATOM 607 C CA . ASN A 1 84 ? 8.319 9.393 -22.519 1.00 94.19 84 ASN A CA 1
ATOM 608 C C . ASN A 1 84 ? 9.439 8.746 -21.677 1.00 94.19 84 ASN A C 1
ATOM 610 O O . ASN A 1 84 ? 9.240 7.722 -21.023 1.00 94.19 84 ASN A O 1
ATOM 614 N N . MET A 1 85 ? 10.635 9.341 -21.691 1.00 95.88 85 MET A N 1
ATOM 615 C CA . MET A 1 85 ? 11.793 8.790 -20.976 1.00 95.88 85 MET A CA 1
ATOM 616 C C . MET A 1 85 ? 11.547 8.653 -19.465 1.00 95.88 85 MET A C 1
ATOM 618 O O . MET A 1 85 ? 11.906 7.637 -18.878 1.00 95.88 85 MET A O 1
ATOM 622 N N . THR A 1 86 ? 10.922 9.645 -18.831 1.00 95.38 86 THR A N 1
ATOM 623 C CA . THR A 1 86 ? 10.627 9.619 -17.391 1.00 95.38 86 THR A CA 1
ATOM 624 C C . THR A 1 86 ? 9.671 8.483 -17.039 1.00 95.38 86 THR A C 1
ATOM 626 O O . THR A 1 86 ? 9.927 7.737 -16.101 1.00 95.38 86 THR A O 1
ATOM 629 N N . GLU A 1 87 ? 8.612 8.306 -17.823 1.00 94.75 87 GLU A N 1
ATOM 630 C CA . GLU A 1 87 ? 7.625 7.242 -17.628 1.00 94.75 87 GLU A CA 1
ATOM 631 C C . GLU A 1 87 ? 8.240 5.856 -17.820 1.00 94.75 87 GLU A C 1
ATOM 633 O O . GLU A 1 87 ? 7.951 4.942 -17.053 1.00 94.75 87 GLU A O 1
ATOM 638 N N . LEU A 1 88 ? 9.131 5.699 -18.805 1.00 95.00 88 LEU A N 1
ATOM 639 C CA . LEU A 1 88 ? 9.872 4.452 -19.004 1.00 95.00 88 LEU A CA 1
ATOM 640 C C . LEU A 1 88 ? 10.746 4.106 -17.794 1.00 95.00 88 LEU A C 1
ATOM 642 O O . LEU A 1 88 ? 10.780 2.947 -17.385 1.00 95.00 88 LEU A O 1
ATOM 646 N N . LEU A 1 89 ? 11.433 5.093 -17.210 1.00 95.81 89 LEU A N 1
ATOM 647 C CA . LEU A 1 89 ? 12.232 4.878 -16.000 1.00 95.81 89 LEU A CA 1
ATOM 648 C C . LEU A 1 89 ? 11.352 4.515 -14.805 1.00 95.81 89 LEU A C 1
ATOM 650 O O . LEU A 1 89 ? 11.648 3.537 -14.131 1.00 95.81 89 LEU A O 1
ATOM 654 N N . GLN A 1 90 ? 10.239 5.221 -14.598 1.00 94.62 90 GLN A N 1
ATOM 655 C CA . GLN A 1 90 ? 9.291 4.924 -13.517 1.00 94.62 90 GLN A CA 1
ATOM 656 C C . GLN A 1 90 ? 8.710 3.509 -13.622 1.00 94.62 90 GLN A C 1
ATOM 658 O O . GLN A 1 90 ? 8.586 2.811 -12.614 1.00 94.62 90 GLN A O 1
ATOM 663 N N . VAL A 1 91 ? 8.388 3.058 -14.840 1.00 95.06 91 VAL A N 1
ATOM 664 C CA . VAL A 1 91 ? 7.979 1.669 -15.098 1.00 95.06 91 VAL A CA 1
ATOM 665 C C . VAL A 1 91 ? 9.115 0.703 -14.765 1.00 95.06 91 VAL A C 1
ATOM 667 O O . VAL A 1 91 ? 8.885 -0.296 -14.088 1.00 95.06 91 VAL A O 1
ATOM 670 N N . GLY A 1 92 ? 10.344 1.003 -15.190 1.00 95.12 92 GLY A N 1
ATOM 671 C CA . GLY A 1 92 ? 11.521 0.190 -14.878 1.00 95.12 92 GLY A CA 1
ATOM 672 C C . GLY A 1 92 ? 11.795 0.061 -13.375 1.00 95.12 92 GLY A C 1
ATOM 673 O O . GLY A 1 92 ? 12.045 -1.046 -12.897 1.00 95.12 92 GLY A O 1
ATOM 674 N N . ASP A 1 93 ? 11.704 1.160 -12.627 1.00 94.12 93 ASP A N 1
ATOM 675 C CA . ASP A 1 93 ? 11.893 1.184 -11.173 1.00 94.12 93 ASP A CA 1
ATOM 676 C C . ASP A 1 93 ? 10.789 0.400 -10.453 1.00 94.12 93 ASP A C 1
ATOM 678 O O . ASP A 1 93 ? 11.083 -0.435 -9.596 1.00 94.12 93 ASP A O 1
ATOM 682 N N . THR A 1 94 ? 9.536 0.558 -10.888 1.00 94.25 94 THR A N 1
ATOM 683 C CA . THR A 1 94 ? 8.395 -0.201 -10.353 1.00 94.25 94 THR A CA 1
ATOM 684 C C . THR A 1 94 ? 8.575 -1.704 -10.588 1.00 94.25 94 THR A C 1
ATOM 686 O O . THR A 1 94 ? 8.428 -2.500 -9.663 1.00 94.25 94 THR A O 1
ATOM 689 N N . LEU A 1 95 ? 8.964 -2.118 -11.800 1.00 94.25 95 LEU A N 1
ATOM 690 C CA . LEU A 1 95 ? 9.232 -3.527 -12.114 1.00 94.25 95 LEU A CA 1
ATOM 691 C C . LEU A 1 95 ? 10.409 -4.092 -11.307 1.00 94.25 95 LEU A C 1
ATOM 693 O O . LEU A 1 95 ? 10.384 -5.258 -10.913 1.00 94.25 95 LEU A O 1
ATOM 697 N N . ARG A 1 96 ? 11.436 -3.280 -11.033 1.00 94.12 96 ARG A N 1
ATOM 698 C CA . ARG A 1 96 ? 12.548 -3.677 -10.161 1.00 94.12 96 ARG A CA 1
ATOM 699 C C . ARG A 1 96 ? 12.078 -3.902 -8.726 1.00 94.12 96 ARG A C 1
ATOM 701 O O . ARG A 1 96 ? 12.460 -4.911 -8.140 1.00 94.12 96 ARG A O 1
ATOM 708 N N . ALA A 1 97 ? 11.266 -2.999 -8.179 1.00 92.44 97 ALA A N 1
ATOM 709 C CA . ALA A 1 97 ? 10.698 -3.152 -6.841 1.00 92.44 97 ALA A CA 1
ATOM 710 C C . ALA A 1 97 ? 9.838 -4.424 -6.742 1.00 92.44 97 ALA A C 1
ATOM 712 O O . ALA A 1 97 ? 10.000 -5.206 -5.808 1.00 92.44 97 ALA A O 1
ATOM 713 N N . LEU A 1 98 ? 9.006 -4.692 -7.755 1.00 93.06 98 LEU A N 1
ATOM 714 C CA . LEU A 1 98 ? 8.196 -5.912 -7.822 1.00 93.06 98 LEU A CA 1
ATOM 715 C C . LEU A 1 98 ? 9.043 -7.184 -7.864 1.00 93.06 98 LEU A C 1
ATOM 717 O O . LEU A 1 98 ? 8.707 -8.154 -7.197 1.00 93.06 98 LEU A O 1
ATOM 721 N N . ARG A 1 99 ? 10.164 -7.184 -8.593 1.00 93.62 99 ARG A N 1
ATOM 722 C CA . ARG A 1 99 ? 11.081 -8.330 -8.600 1.00 93.62 99 ARG A CA 1
ATOM 723 C C . ARG A 1 99 ? 11.689 -8.596 -7.221 1.00 93.62 99 ARG A C 1
ATOM 725 O O . ARG A 1 99 ? 11.785 -9.746 -6.820 1.00 93.62 99 ARG A O 1
ATOM 732 N N . ILE A 1 100 ? 12.090 -7.549 -6.500 1.00 91.75 100 ILE A N 1
ATOM 733 C CA . ILE A 1 100 ? 12.617 -7.688 -5.131 1.00 91.75 100 ILE A CA 1
ATOM 734 C C . ILE A 1 100 ? 11.547 -8.284 -4.210 1.00 91.75 100 ILE A C 1
ATOM 736 O O . ILE A 1 100 ? 11.858 -9.134 -3.378 1.00 91.75 100 ILE A O 1
ATOM 740 N N . LEU A 1 101 ? 10.296 -7.847 -4.365 1.00 90.50 101 LEU A N 1
ATOM 741 C CA . LEU A 1 101 ? 9.168 -8.374 -3.606 1.00 90.50 101 LEU A CA 1
ATOM 742 C C . LEU A 1 101 ? 8.882 -9.846 -3.942 1.00 90.50 101 LEU A C 1
ATOM 744 O O . LEU A 1 101 ? 8.646 -10.627 -3.027 1.00 90.50 101 LEU A O 1
ATOM 748 N N . ASP A 1 102 ? 8.938 -10.228 -5.219 1.00 91.44 102 ASP A N 1
ATOM 749 C CA . ASP A 1 102 ? 8.758 -11.613 -5.677 1.00 91.44 102 ASP A CA 1
ATOM 750 C C . ASP A 1 102 ? 9.860 -12.537 -5.136 1.00 91.44 102 ASP A C 1
ATOM 752 O O . ASP A 1 102 ? 9.568 -13.582 -4.555 1.00 91.44 102 ASP A O 1
ATOM 756 N N . ASP A 1 103 ? 11.123 -12.103 -5.213 1.00 90.06 103 ASP A N 1
ATOM 757 C CA . ASP A 1 103 ? 12.263 -12.831 -4.645 1.00 90.06 103 ASP A CA 1
ATOM 758 C C . ASP A 1 103 ? 12.115 -12.986 -3.115 1.00 90.06 103 ASP A C 1
ATOM 760 O O . ASP A 1 103 ? 12.358 -14.061 -2.559 1.00 90.06 103 ASP A O 1
ATOM 764 N N . TRP A 1 104 ? 11.679 -11.928 -2.416 1.00 89.88 104 TRP A N 1
ATOM 765 C CA . TRP A 1 104 ? 11.395 -11.975 -0.978 1.00 89.88 104 TRP A CA 1
ATOM 766 C C . TRP A 1 104 ? 10.258 -12.946 -0.653 1.00 89.88 104 TRP A C 1
ATOM 768 O O . TRP A 1 104 ? 10.424 -13.790 0.224 1.00 89.88 104 TRP A O 1
ATOM 778 N N . HIS A 1 105 ? 9.148 -12.883 -1.391 1.00 87.50 105 HIS A N 1
ATOM 779 C CA . HIS A 1 105 ? 8.004 -13.776 -1.223 1.00 87.50 105 HIS A CA 1
ATOM 780 C C . HIS A 1 105 ? 8.384 -15.242 -1.475 1.00 87.50 105 HIS A C 1
ATOM 782 O O . HIS A 1 105 ? 7.985 -16.131 -0.722 1.00 87.50 105 HIS A O 1
ATOM 788 N N . GLY A 1 106 ? 9.231 -15.503 -2.475 1.00 85.44 106 GLY A N 1
ATOM 789 C CA . GLY A 1 106 ? 9.792 -16.827 -2.728 1.00 85.44 106 GLY A CA 1
ATOM 790 C C . GLY A 1 106 ? 10.518 -17.399 -1.507 1.00 85.44 106 GLY A C 1
ATOM 791 O O . GLY A 1 106 ? 10.315 -18.563 -1.166 1.00 85.44 106 GLY A O 1
ATOM 792 N N . HIS A 1 107 ? 11.308 -16.591 -0.790 1.00 81.81 107 HIS A N 1
ATOM 793 C CA . HIS A 1 107 ? 11.978 -17.041 0.437 1.00 81.81 107 HIS A CA 1
ATOM 794 C C . HIS A 1 107 ? 11.004 -17.428 1.561 1.00 81.81 107 HIS A C 1
ATOM 796 O O . HIS A 1 107 ? 11.322 -18.326 2.344 1.00 81.81 107 HIS A O 1
ATOM 802 N N . LEU A 1 108 ? 9.824 -16.805 1.629 1.00 77.88 108 LEU A N 1
ATOM 803 C CA . LEU A 1 108 ? 8.792 -17.143 2.617 1.00 77.88 108 LEU A CA 1
ATOM 804 C C . LEU A 1 108 ? 8.237 -18.545 2.375 1.00 77.88 108 LEU A C 1
ATOM 806 O O . LEU A 1 108 ? 8.202 -19.356 3.298 1.00 77.88 108 LEU A O 1
ATOM 810 N N . ALA A 1 109 ? 7.891 -18.848 1.120 1.00 68.19 109 ALA A N 1
ATOM 811 C CA . ALA A 1 109 ? 7.321 -20.136 0.731 1.00 68.19 109 ALA A CA 1
ATOM 812 C C . ALA A 1 109 ? 8.265 -21.309 1.056 1.00 68.19 109 ALA A C 1
ATOM 814 O O . ALA A 1 109 ? 7.830 -22.358 1.531 1.00 68.19 109 ALA A O 1
ATOM 815 N N . TYR A 1 110 ? 9.577 -21.119 0.879 1.00 59.44 110 TYR A N 1
ATOM 816 C CA . TYR A 1 110 ? 10.571 -22.122 1.276 1.00 59.44 110 TYR A CA 1
ATOM 817 C C . TYR A 1 110 ? 10.796 -22.185 2.795 1.00 59.44 110 TYR A C 1
ATOM 819 O O . TYR A 1 110 ? 11.070 -23.262 3.325 1.00 59.44 110 TYR A O 1
ATOM 827 N N . GLY A 1 111 ? 10.697 -21.057 3.504 1.00 57.00 111 GLY A N 1
ATOM 828 C CA . GLY A 1 111 ? 10.852 -20.999 4.960 1.00 57.00 111 GLY A CA 1
ATOM 829 C C . GLY A 1 111 ? 9.704 -21.673 5.713 1.00 57.00 111 GLY A C 1
ATOM 830 O O . GLY A 1 111 ? 9.935 -22.352 6.713 1.00 57.00 111 GLY A O 1
ATOM 831 N N . GLU A 1 112 ? 8.478 -21.548 5.212 1.00 54.22 112 GLU A N 1
ATOM 832 C CA . GLU A 1 112 ? 7.290 -22.172 5.800 1.00 54.22 112 GLU A CA 1
ATOM 833 C C . GLU A 1 112 ? 7.332 -23.707 5.717 1.00 54.22 112 GLU A C 1
ATOM 835 O O . GLU A 1 112 ? 6.976 -24.387 6.678 1.00 54.22 112 GLU A O 1
ATOM 840 N N . GLN A 1 113 ? 7.910 -24.269 4.647 1.00 49.88 113 GLN A N 1
ATOM 841 C CA . GLN A 1 113 ? 8.153 -25.715 4.532 1.00 49.88 113 GLN A CA 1
ATOM 842 C C . GLN A 1 113 ? 9.174 -26.271 5.542 1.00 49.88 113 GLN A C 1
ATOM 844 O O . GLN A 1 113 ? 9.195 -27.480 5.766 1.00 49.88 113 GLN A O 1
ATOM 849 N N . ILE A 1 114 ? 10.028 -25.433 6.141 1.00 49.06 114 ILE A N 1
ATOM 850 C CA . ILE A 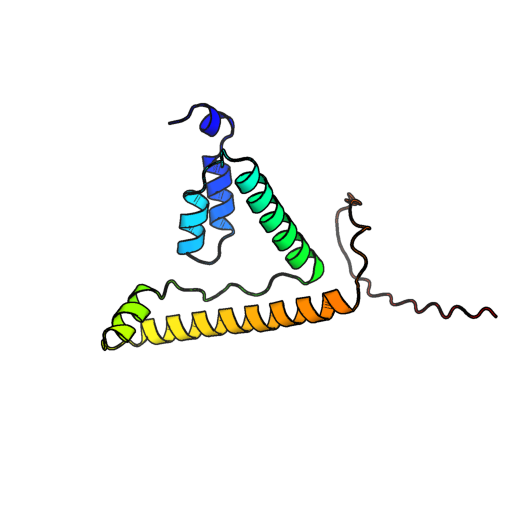1 114 ? 11.091 -25.872 7.066 1.00 49.06 114 ILE A CA 1
ATOM 851 C C . ILE A 1 114 ? 10.662 -25.748 8.540 1.00 49.06 114 ILE A C 1
ATOM 853 O O . ILE A 1 114 ? 11.148 -26.507 9.377 1.00 49.06 114 ILE A O 1
ATOM 857 N N . PHE A 1 115 ? 9.749 -24.830 8.871 1.00 47.09 115 PHE A N 1
ATOM 858 C CA . PHE A 1 115 ? 9.387 -24.480 10.256 1.00 47.09 115 PHE A CA 1
ATOM 859 C C . PHE A 1 115 ? 7.907 -24.727 10.599 1.00 47.09 115 PHE A C 1
ATOM 861 O O . PHE A 1 115 ? 7.351 -24.017 11.432 1.00 47.09 115 PHE A O 1
ATOM 868 N N . GLY A 1 116 ? 7.264 -25.703 9.952 1.00 45.81 116 GLY A N 1
ATOM 869 C CA . GLY A 1 116 ? 5.829 -25.988 10.074 1.00 45.81 116 GLY A CA 1
ATOM 870 C C . GLY A 1 116 ? 5.351 -26.477 11.449 1.00 45.81 116 GLY A C 1
ATOM 871 O O . GLY A 1 116 ? 5.010 -27.643 11.584 1.00 45.81 116 GLY A O 1
ATOM 872 N N . GLU A 1 117 ? 5.258 -25.577 12.428 1.00 44.72 117 GLU A N 1
ATOM 873 C CA . GLU A 1 117 ? 4.398 -25.680 13.617 1.00 44.72 117 GLU A CA 1
ATOM 874 C C . GLU A 1 117 ? 3.835 -24.269 13.920 1.00 44.72 117 GLU A C 1
ATOM 876 O O . GLU A 1 117 ? 4.624 -23.360 14.199 1.00 44.72 117 GLU A O 1
ATOM 881 N N . PRO A 1 118 ? 2.506 -24.033 13.850 1.00 49.84 118 PRO A N 1
ATOM 882 C CA . PRO A 1 118 ? 1.923 -22.691 13.993 1.00 49.84 118 PRO A CA 1
ATOM 883 C C . PRO A 1 118 ? 1.801 -22.183 15.440 1.00 49.84 118 PRO A C 1
ATOM 885 O O . PRO A 1 118 ? 1.444 -21.028 15.648 1.00 49.84 118 PRO A O 1
ATOM 888 N N . ASP A 1 119 ? 2.061 -23.012 16.454 1.00 41.75 119 ASP A N 1
ATOM 889 C CA . ASP A 1 119 ? 1.362 -22.859 17.740 1.00 41.75 119 ASP A CA 1
ATOM 890 C C . ASP A 1 119 ? 2.185 -22.263 18.896 1.00 41.75 119 ASP A C 1
ATOM 892 O O . ASP A 1 119 ? 1.893 -22.501 20.069 1.00 41.75 119 ASP A O 1
ATOM 896 N N . LEU A 1 120 ? 3.227 -21.469 18.618 1.00 40.44 120 LEU A N 1
ATOM 897 C CA . LEU A 1 120 ? 4.094 -20.970 19.694 1.00 40.44 120 LEU A CA 1
ATOM 898 C C . LEU A 1 120 ? 4.434 -19.483 19.672 1.00 40.44 120 LEU A C 1
ATOM 900 O O . LEU A 1 120 ? 5.560 -19.152 20.017 1.00 40.44 120 LEU A O 1
ATOM 904 N N . TYR A 1 121 ? 3.520 -18.558 19.362 1.00 44.84 121 TYR A N 1
ATOM 905 C CA . TYR A 1 121 ? 3.863 -17.135 19.538 1.00 44.84 121 TYR A CA 1
ATOM 906 C C . TYR A 1 121 ? 2.733 -16.245 20.072 1.00 44.84 121 TYR A C 1
ATOM 908 O O . TYR A 1 121 ? 2.304 -15.300 19.427 1.00 44.84 121 TYR A O 1
ATOM 916 N N . LEU A 1 122 ? 2.368 -16.450 21.345 1.00 37.69 122 LEU A N 1
ATOM 917 C CA . LEU A 1 122 ? 1.922 -15.358 22.223 1.00 37.69 122 LEU A CA 1
ATOM 918 C C . LEU A 1 122 ? 2.826 -15.249 23.464 1.00 37.69 122 LEU A C 1
ATOM 920 O O . LEU A 1 122 ? 2.383 -15.311 24.608 1.00 37.69 122 LEU A O 1
ATOM 924 N N . HIS A 1 123 ? 4.125 -15.058 23.240 1.00 37.00 123 HIS A N 1
ATOM 925 C CA . HIS A 1 123 ? 5.013 -14.498 24.257 1.00 37.00 123 HIS A CA 1
ATOM 926 C C . HIS A 1 123 ? 5.619 -13.198 23.741 1.00 37.00 123 HIS A C 1
ATOM 928 O O . HIS A 1 123 ? 6.754 -13.132 23.278 1.00 37.00 123 HIS A O 1
ATOM 934 N N . CYS A 1 124 ? 4.813 -12.143 23.862 1.00 37.00 124 CYS A N 1
ATOM 935 C CA . CYS A 1 124 ? 5.275 -10.766 23.932 1.00 37.00 124 CYS A CA 1
ATOM 936 C C . CYS A 1 124 ? 6.253 -10.652 25.115 1.00 37.00 124 CYS A C 1
ATOM 938 O O . CYS A 1 124 ? 5.840 -10.500 26.266 1.00 37.00 124 CYS A O 1
ATOM 940 N N . GLN A 1 125 ? 7.556 -10.803 24.857 1.00 38.66 125 GLN A N 1
ATOM 941 C CA . GLN A 1 125 ? 8.573 -10.434 25.832 1.00 38.66 125 GLN A CA 1
ATOM 942 C C . GLN A 1 125 ? 8.725 -8.918 25.809 1.00 38.66 125 GLN A C 1
ATOM 944 O O . GLN A 1 125 ? 9.291 -8.328 24.892 1.00 38.66 125 GLN A O 1
ATOM 949 N N . SER A 1 126 ? 8.220 -8.296 26.870 1.00 43.12 126 SER A N 1
ATOM 950 C CA . SER A 1 126 ? 8.698 -7.000 27.316 1.00 43.12 126 SER A CA 1
ATOM 951 C C . SER A 1 126 ? 10.209 -7.091 27.551 1.00 43.12 126 SER A C 1
ATOM 953 O O . SER A 1 126 ? 10.655 -7.952 28.309 1.00 43.12 126 SER A O 1
ATOM 955 N N . GLY A 1 127 ? 10.998 -6.206 26.957 1.00 33.94 127 GLY A N 1
ATOM 956 C CA . GLY A 1 127 ? 12.431 -6.168 27.232 1.00 33.94 127 GLY A CA 1
ATOM 957 C C . GLY A 1 127 ? 13.186 -5.412 26.162 1.00 33.94 127 GLY A C 1
ATOM 958 O O . GLY A 1 127 ? 13.488 -5.949 25.105 1.00 33.94 127 GLY A O 1
ATOM 959 N N . GLY A 1 128 ? 13.457 -4.140 26.428 1.00 36.31 128 GLY A N 1
ATOM 960 C CA . GLY A 1 128 ? 14.219 -3.302 25.524 1.00 36.31 128 GLY A CA 1
ATOM 961 C C . GLY A 1 128 ? 15.675 -3.739 25.342 1.00 36.31 128 GLY A C 1
ATOM 962 O O . GLY A 1 128 ? 16.275 -4.380 26.196 1.00 36.31 128 GLY A O 1
ATOM 963 N N . ASN A 1 129 ? 16.229 -3.194 24.261 1.00 36.72 129 ASN A N 1
ATOM 964 C CA . ASN A 1 129 ? 17.619 -2.781 24.098 1.00 36.72 129 ASN A CA 1
ATOM 965 C C . ASN A 1 129 ? 18.680 -3.869 23.823 1.00 36.72 129 ASN A C 1
ATOM 967 O O . ASN A 1 129 ? 19.172 -4.528 24.728 1.00 36.72 129 ASN A O 1
ATOM 971 N N . GLY A 1 130 ? 19.157 -3.878 22.572 1.00 35.06 130 GLY A N 1
ATOM 972 C CA . GLY A 1 130 ? 20.580 -4.015 22.254 1.00 35.06 130 GLY A CA 1
ATOM 973 C C . GLY A 1 130 ? 21.179 -5.424 22.162 1.00 35.06 130 GLY A C 1
ATOM 974 O O . GLY A 1 130 ? 21.175 -6.190 23.111 1.00 35.06 130 GLY A O 1
ATOM 975 N N . GLY A 1 131 ? 21.872 -5.672 21.045 1.00 34.53 131 GLY A N 1
ATOM 976 C CA . GLY A 1 131 ? 23.083 -6.500 21.053 1.00 34.53 131 GLY A CA 1
ATOM 977 C C . GLY A 1 131 ? 22.943 -7.958 20.610 1.00 34.53 131 GLY A C 1
ATOM 978 O O . GLY A 1 131 ? 22.558 -8.823 21.377 1.00 34.53 131 GLY A O 1
ATOM 979 N N . GLN A 1 132 ? 23.362 -8.201 19.366 1.00 39.97 132 GLN A N 1
ATOM 980 C CA . GLN A 1 132 ? 24.183 -9.322 18.878 1.00 39.97 132 GLN A CA 1
ATOM 981 C C . GLN A 1 132 ? 24.226 -10.638 19.682 1.00 39.97 132 GLN A C 1
ATOM 983 O O . GLN A 1 132 ? 24.720 -10.681 20.805 1.00 39.97 132 GLN A O 1
ATOM 988 N N . GLY A 1 133 ? 23.919 -11.755 19.012 1.00 34.16 133 GLY A N 1
ATOM 989 C CA . GLY A 1 133 ? 24.287 -13.083 19.511 1.00 34.16 133 GLY A CA 1
ATOM 990 C C . GLY A 1 133 ? 23.747 -14.244 18.682 1.00 34.16 133 GLY A C 1
ATOM 991 O O . GLY A 1 133 ? 22.819 -14.924 19.101 1.00 34.16 133 GLY A O 1
ATOM 992 N N . LEU A 1 134 ? 24.345 -14.507 17.516 1.00 40.94 134 LEU A N 1
ATOM 993 C CA . LEU A 1 134 ? 24.165 -15.776 16.804 1.00 40.94 134 LEU A CA 1
ATOM 994 C C . LEU A 1 134 ? 24.875 -16.896 17.583 1.00 40.94 134 LEU A C 1
ATOM 996 O O . LEU A 1 134 ? 26.091 -17.044 17.494 1.00 40.94 134 LEU A O 1
ATOM 1000 N N . GLY A 1 135 ? 24.110 -17.690 18.333 1.00 32.34 135 GLY A N 1
ATOM 1001 C CA . GLY A 1 135 ? 24.567 -18.914 18.991 1.00 32.34 135 GLY A CA 1
ATOM 1002 C C . GLY A 1 135 ? 23.760 -20.120 18.515 1.00 32.34 135 GLY A C 1
ATOM 1003 O O . GLY A 1 135 ? 22.729 -20.445 19.090 1.00 32.34 135 GLY A O 1
ATOM 1004 N N . ARG A 1 136 ? 24.230 -20.799 17.459 1.00 45.03 136 ARG A N 1
ATOM 1005 C CA . ARG A 1 136 ? 23.774 -22.151 17.097 1.00 45.03 136 ARG A CA 1
ATOM 1006 C C . ARG A 1 136 ? 24.284 -23.131 18.155 1.00 45.03 136 ARG A C 1
ATOM 1008 O O . ARG A 1 136 ? 25.492 -23.324 18.264 1.00 45.03 136 ARG A O 1
ATOM 1015 N N . THR A 1 137 ? 23.391 -23.807 18.870 1.00 37.97 137 THR A N 1
ATOM 1016 C CA . THR A 1 137 ? 23.742 -25.017 19.629 1.00 37.97 137 THR A CA 1
ATOM 1017 C C . THR A 1 137 ? 22.985 -26.199 19.039 1.00 37.97 137 THR A C 1
ATOM 1019 O O . THR A 1 137 ? 21.811 -26.415 19.321 1.00 37.97 137 THR A O 1
ATOM 1022 N N . LEU A 1 138 ? 23.687 -26.953 18.189 1.00 40.53 138 LEU A N 1
ATOM 1023 C CA . LEU A 1 138 ? 23.337 -28.317 17.803 1.00 40.53 138 LEU A CA 1
ATOM 1024 C C . LEU A 1 138 ? 23.282 -29.175 19.075 1.00 40.53 138 LEU A C 1
ATOM 1026 O O . LEU A 1 138 ? 24.320 -29.418 19.689 1.00 40.53 138 LEU A O 1
ATOM 1030 N N . ARG A 1 139 ? 22.095 -29.644 19.474 1.00 38.50 139 ARG A N 1
ATOM 1031 C CA . ARG A 1 139 ? 21.993 -30.814 20.352 1.00 38.50 139 ARG A CA 1
ATOM 1032 C C . ARG A 1 139 ? 21.948 -32.056 19.473 1.00 38.50 139 ARG A C 1
ATOM 1034 O O . ARG A 1 139 ? 20.932 -32.354 18.858 1.00 38.50 139 ARG A O 1
ATOM 1041 N N . HIS A 1 140 ? 23.072 -32.762 19.430 1.00 36.94 140 HIS A N 1
ATOM 1042 C CA . HIS A 1 140 ? 23.063 -34.203 19.230 1.00 36.94 140 HIS A CA 1
ATOM 1043 C C . HIS A 1 140 ? 22.373 -34.824 20.449 1.00 36.94 140 HIS A C 1
ATOM 1045 O O . HIS A 1 140 ? 22.953 -34.840 21.534 1.00 36.94 140 HIS A O 1
ATOM 1051 N N . SER A 1 141 ? 21.143 -35.300 20.276 1.00 35.50 141 SER A N 1
ATOM 1052 C CA . SER A 1 141 ? 20.569 -36.303 21.169 1.00 35.50 141 SER A CA 1
ATOM 1053 C C . SER A 1 141 ? 20.929 -37.669 20.603 1.00 35.50 141 SER A C 1
ATOM 1055 O O . SER A 1 141 ? 20.361 -38.116 19.611 1.00 35.50 141 SER A O 1
ATOM 1057 N N . SER A 1 142 ? 21.941 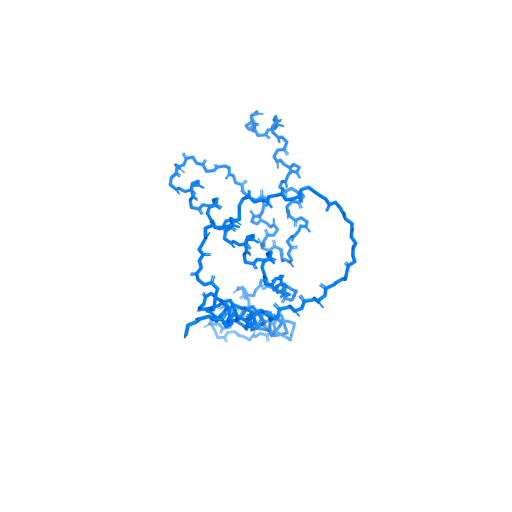-38.275 21.212 1.00 40.38 142 SER A N 1
ATOM 1058 C CA . SER A 1 142 ? 22.017 -39.724 21.343 1.00 40.38 142 SER A CA 1
ATOM 1059 C C . SER A 1 142 ? 20.943 -40.148 22.340 1.00 40.38 142 SER A C 1
ATOM 1061 O O . SER A 1 142 ? 20.900 -39.544 23.407 1.00 40.38 142 SER A O 1
ATOM 1063 N N . GLU A 1 143 ? 20.132 -41.148 22.007 1.00 41.84 143 GLU A N 1
ATOM 1064 C CA . GLU A 1 143 ? 19.638 -42.196 22.913 1.00 41.84 143 GLU A CA 1
ATOM 1065 C C . GLU A 1 143 ? 18.858 -43.243 22.089 1.00 41.84 143 GLU A C 1
ATOM 1067 O O . GLU A 1 143 ? 18.066 -42.879 21.221 1.00 41.84 143 GLU A O 1
ATOM 1072 N N . ASP A 1 144 ? 19.169 -44.510 22.395 1.00 35.72 144 ASP A N 1
ATOM 1073 C CA . ASP A 1 144 ? 18.722 -45.819 21.869 1.00 35.72 144 ASP A CA 1
ATOM 1074 C C . ASP A 1 144 ? 19.359 -46.391 20.582 1.00 35.72 144 ASP A C 1
ATOM 1076 O O . ASP A 1 144 ? 19.048 -45.958 19.449 1.00 35.72 144 ASP A O 1
#

pLDDT: mean 79.21, std 22.19, range [32.34, 96.75]